Protein AF-A0A3S1HJN3-F1 (afdb_monomer)

Sequence (158 aa):
MSPLPETVPFFSQWETPDMTLDVLADGADVALRRDPLWRGSGAETLDEYAVWAANICGMACLKMILASRGEIVPTIELARRCTLYGGYVVNEGSIKGLIYAPFVSFVKEVFGLRAEVVTNVAMAEIPAIMQRTRFFIASVSSSIRWPEREPPSKGGHL

Solvent-accessible surface area (backbone atoms only — not comparable to full-atom values): 9356 Å² total; per-residue (Å²): 132,80,81,65,80,90,63,54,58,89,53,49,44,41,65,41,76,76,50,60,62,46,29,72,73,63,33,55,75,60,32,48,66,65,43,87,38,43,64,65,24,57,40,93,42,65,68,56,33,33,66,46,43,79,49,33,32,62,33,18,54,47,33,22,56,37,41,56,71,78,42,84,62,35,40,47,48,50,46,55,59,32,31,79,54,55,14,39,50,80,51,98,93,46,64,50,60,73,35,63,70,32,40,39,52,37,42,30,75,76,70,69,41,89,68,82,90,82,77,92,75,53,80,87,50,48,66,64,51,57,72,78,39,94,73,86,88,61,69,35,33,74,49,68,85,41,83,91,54,84,61,96,56,87,33,92,39,80

Structure (mmCIF, N/CA/C/O backbone):
data_AF-A0A3S1HJN3-F1
#
_entry.id   AF-A0A3S1HJN3-F1
#
loop_
_atom_site.group_PDB
_atom_site.id
_atom_site.type_symbol
_atom_site.label_atom_id
_atom_site.label_alt_id
_atom_site.label_comp_id
_atom_site.label_asym_id
_atom_site.label_entity_id
_atom_site.label_seq_id
_atom_site.pdbx_PDB_ins_code
_atom_site.Cartn_x
_atom_site.Cartn_y
_atom_site.Cartn_z
_atom_site.occupancy
_atom_site.B_iso_or_equiv
_atom_site.auth_seq_id
_atom_site.auth_comp_id
_atom_site.auth_asym_id
_atom_site.auth_atom_id
_atom_site.pdbx_PDB_model_num
ATOM 1 N N . MET A 1 1 ? -23.246 8.956 12.177 1.00 40.78 1 MET A N 1
ATOM 2 C CA . MET A 1 1 ? -23.469 8.088 11.003 1.00 40.78 1 MET A CA 1
ATOM 3 C C . MET A 1 1 ? -22.121 7.796 10.381 1.00 40.78 1 MET A C 1
ATOM 5 O O . MET A 1 1 ? -21.438 8.741 10.002 1.00 40.78 1 MET A O 1
ATOM 9 N N . SER A 1 2 ? -21.710 6.528 10.349 1.00 47.97 2 SER A N 1
ATOM 10 C CA . SER A 1 2 ? -20.562 6.104 9.540 1.00 47.97 2 SER A CA 1
ATOM 11 C C . SER A 1 2 ? -20.916 6.307 8.061 1.00 47.97 2 SER A C 1
ATOM 13 O O . SER A 1 2 ? -22.070 6.069 7.698 1.00 47.97 2 SER A O 1
ATOM 15 N N . PRO A 1 3 ? -19.999 6.818 7.225 1.00 47.72 3 PRO A N 1
ATOM 16 C CA . PRO A 1 3 ? -20.290 7.037 5.813 1.00 47.72 3 PRO A CA 1
ATOM 17 C C . PRO A 1 3 ? -20.661 5.719 5.120 1.00 47.72 3 PRO A C 1
ATOM 19 O O . PRO A 1 3 ? -20.151 4.658 5.483 1.00 47.72 3 PRO A O 1
ATOM 22 N N . LEU A 1 4 ? -21.552 5.793 4.127 1.00 50.00 4 LEU A N 1
ATOM 23 C CA . LEU A 1 4 ? -21.862 4.655 3.264 1.00 50.00 4 LEU A CA 1
ATOM 24 C C . LEU A 1 4 ? -20.599 4.258 2.463 1.00 50.00 4 LEU A C 1
ATOM 26 O O . LEU A 1 4 ? -19.808 5.146 2.113 1.00 50.00 4 LEU A O 1
ATOM 30 N N . PRO A 1 5 ? -20.404 2.958 2.158 1.00 54.31 5 PRO A N 1
ATOM 31 C CA . PRO A 1 5 ? -19.236 2.448 1.429 1.00 54.31 5 PRO A CA 1
ATOM 32 C C . PRO A 1 5 ? -18.936 3.180 0.109 1.00 54.31 5 PRO A C 1
ATOM 34 O O . PRO A 1 5 ? -17.782 3.271 -0.288 1.00 54.31 5 PRO A O 1
ATOM 37 N N . GLU A 1 6 ? -19.954 3.767 -0.527 1.00 56.19 6 GLU A N 1
ATOM 38 C CA . GLU A 1 6 ? -19.870 4.483 -1.812 1.00 56.19 6 GLU A CA 1
ATOM 39 C C . GLU A 1 6 ? -19.053 5.793 -1.786 1.00 56.19 6 GLU A C 1
ATOM 41 O O . GLU A 1 6 ? -18.887 6.433 -2.820 1.00 56.19 6 GLU A O 1
ATOM 46 N N . THR A 1 7 ? -18.527 6.221 -0.632 1.00 77.19 7 THR A N 1
ATOM 47 C CA . THR A 1 7 ? -17.821 7.514 -0.496 1.00 77.19 7 THR A CA 1
ATOM 48 C C . THR A 1 7 ? -16.292 7.442 -0.530 1.00 77.19 7 THR A C 1
ATOM 50 O O . THR A 1 7 ? -15.641 8.488 -0.573 1.00 77.19 7 THR A O 1
ATOM 53 N N . VAL A 1 8 ? -15.695 6.246 -0.485 1.00 87.56 8 VAL A N 1
ATOM 54 C CA . VAL A 1 8 ? -14.231 6.100 -0.511 1.00 87.56 8 VAL A CA 1
ATOM 55 C C . VAL A 1 8 ? -13.790 5.778 -1.940 1.00 87.56 8 VAL A C 1
ATOM 57 O O . VAL A 1 8 ? -14.164 4.725 -2.455 1.00 87.56 8 VAL A O 1
ATOM 60 N N . PRO A 1 9 ? -13.010 6.652 -2.601 1.00 92.69 9 PRO A N 1
ATOM 61 C CA . PRO A 1 9 ? -12.532 6.380 -3.951 1.00 92.69 9 PRO A CA 1
ATOM 62 C C . PRO A 1 9 ? -11.583 5.183 -3.941 1.00 92.69 9 PRO A C 1
ATOM 64 O O . PRO A 1 9 ? -10.754 5.055 -3.040 1.00 92.69 9 PRO A O 1
ATOM 67 N N . PHE A 1 10 ? -11.690 4.330 -4.956 1.00 93.31 10 PHE A N 1
ATOM 68 C CA . PHE A 1 10 ? -10.800 3.189 -5.118 1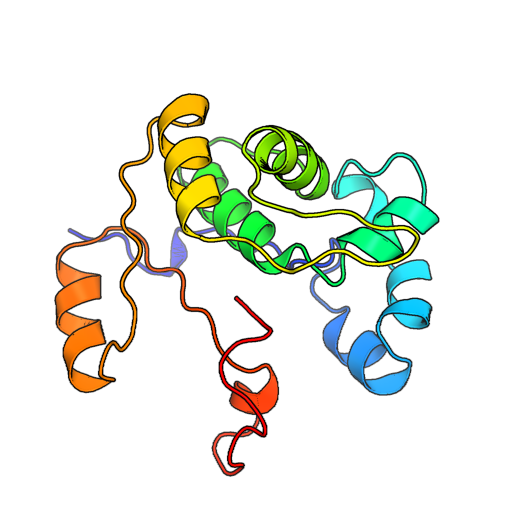.00 93.31 10 PHE A CA 1
ATOM 69 C C . PHE A 1 10 ? -9.496 3.606 -5.803 1.00 93.31 10 PHE A C 1
ATOM 71 O O . PHE A 1 10 ? -9.513 4.220 -6.869 1.00 93.31 10 PHE A O 1
ATOM 78 N N . PHE A 1 11 ? -8.372 3.214 -5.207 1.00 95.12 11 PHE A N 1
ATOM 79 C CA . PHE A 1 11 ? -7.054 3.260 -5.829 1.00 95.12 11 PHE A CA 1
ATOM 80 C C . PHE A 1 11 ? -6.401 1.893 -5.661 1.00 95.12 11 PHE A C 1
ATOM 82 O O . PHE A 1 11 ? -6.265 1.398 -4.541 1.00 95.12 11 PHE A O 1
ATOM 89 N N . SER A 1 12 ? -5.991 1.294 -6.774 1.00 94.00 12 SER A N 1
ATOM 90 C CA . SER A 1 12 ? -5.214 0.060 -6.751 1.00 94.00 12 SER A CA 1
ATOM 91 C C . SER A 1 12 ? -3.781 0.348 -6.277 1.00 94.00 12 SER A C 1
ATOM 93 O O . SER A 1 12 ? -3.271 1.461 -6.423 1.00 94.00 12 SER A O 1
ATOM 95 N N . GLN A 1 13 ? -3.125 -0.655 -5.680 1.00 92.25 13 GLN A N 1
ATOM 96 C CA . GLN A 1 13 ? -1.686 -0.579 -5.378 1.00 92.25 13 GLN A CA 1
ATOM 97 C C . GLN A 1 13 ? -0.828 -0.504 -6.645 1.00 92.25 13 GLN A C 1
ATOM 99 O O . GLN A 1 13 ? 0.330 -0.098 -6.593 1.00 92.25 13 GLN A O 1
ATOM 104 N N . TRP A 1 14 ? -1.418 -0.917 -7.762 1.00 95.06 14 TRP A N 1
ATOM 105 C CA . TRP A 1 14 ? -0.924 -0.695 -9.105 1.00 95.06 14 TRP A CA 1
ATOM 106 C C . TRP A 1 14 ? -1.713 0.469 -9.689 1.00 95.06 14 TRP A C 1
ATOM 108 O O . TRP A 1 14 ? -2.924 0.543 -9.496 1.00 95.06 14 TRP A O 1
ATOM 118 N N . GLU A 1 15 ? -1.062 1.398 -10.376 1.00 95.56 15 GLU A N 1
ATOM 119 C CA . GLU A 1 15 ? -1.762 2.602 -10.837 1.00 95.56 15 GLU A CA 1
ATOM 120 C C . GLU A 1 15 ? -2.858 2.275 -11.859 1.00 95.56 15 GLU A C 1
ATOM 122 O O . GLU A 1 15 ? -3.879 2.962 -11.893 1.00 95.56 15 GLU A O 1
ATOM 127 N N . THR A 1 16 ? -2.711 1.184 -12.617 1.00 96.00 16 THR A N 1
ATOM 128 C CA . THR A 1 16 ? -3.808 0.619 -13.410 1.00 96.00 16 THR A CA 1
ATOM 129 C C . THR A 1 16 ? -4.640 -0.372 -12.569 1.00 96.00 16 THR A C 1
ATOM 131 O O . THR A 1 16 ? -4.107 -1.386 -12.108 1.00 96.00 16 THR A O 1
ATOM 134 N N . PRO A 1 17 ? -5.958 -0.138 -12.368 1.00 93.00 17 PRO A N 1
ATOM 135 C CA . PRO A 1 17 ? -6.829 -1.015 -11.571 1.00 93.00 17 PRO A CA 1
ATOM 136 C C . PRO A 1 17 ? -6.872 -2.481 -12.022 1.00 93.00 17 PRO A C 1
ATOM 138 O O . PRO A 1 17 ? -6.946 -3.385 -11.190 1.00 93.00 17 PRO A O 1
ATOM 141 N N . ASP A 1 18 ? -6.775 -2.719 -13.330 1.00 92.00 18 ASP A N 1
ATOM 142 C CA . ASP A 1 18 ? -7.016 -4.032 -13.938 1.00 92.00 18 ASP A CA 1
ATOM 143 C C . ASP A 1 18 ? -5.758 -4.917 -14.049 1.00 92.00 18 ASP A C 1
ATOM 145 O O . ASP A 1 18 ? -5.798 -5.987 -14.652 1.00 92.00 18 ASP A O 1
ATOM 149 N N . MET A 1 19 ? -4.647 -4.541 -13.401 1.00 93.81 19 MET A N 1
ATOM 150 C CA . MET A 1 19 ? -3.375 -5.288 -13.460 1.00 93.81 19 MET A CA 1
ATOM 151 C C . MET A 1 19 ? -3.417 -6.679 -12.798 1.00 93.81 19 MET A C 1
ATOM 153 O O . MET A 1 19 ? -2.460 -7.441 -12.913 1.00 93.81 19 MET A O 1
ATOM 157 N N . THR A 1 20 ? -4.507 -7.046 -12.112 1.00 90.12 20 THR A N 1
ATOM 158 C CA . THR A 1 20 ? -4.604 -8.312 -11.357 1.00 90.12 20 THR A CA 1
ATOM 159 C C . THR A 1 20 ? -4.360 -9.539 -12.228 1.00 90.12 20 THR A C 1
ATOM 161 O O . THR A 1 20 ? -3.605 -10.422 -11.823 1.00 90.12 20 THR A O 1
ATOM 164 N N . LEU A 1 21 ? -4.994 -9.616 -13.401 1.00 90.56 21 LEU A N 1
ATOM 165 C CA . LEU A 1 21 ? -4.874 -10.791 -14.268 1.00 90.56 21 LEU A CA 1
ATOM 166 C C . LEU A 1 21 ? -3.464 -10.913 -14.845 1.00 90.56 21 LEU A C 1
ATOM 168 O O . LEU A 1 21 ? -2.888 -11.996 -14.792 1.00 90.56 21 LEU A O 1
ATOM 172 N N . ASP A 1 22 ? -2.886 -9.801 -15.295 1.00 92.81 22 ASP A N 1
ATOM 173 C CA . ASP A 1 22 ? -1.520 -9.762 -15.818 1.00 92.81 22 ASP A CA 1
ATOM 174 C C . ASP A 1 22 ? -0.500 -10.172 -14.751 1.00 92.81 22 ASP A C 1
ATOM 176 O O . ASP A 1 22 ? 0.391 -10.973 -15.019 1.00 92.81 22 ASP A O 1
ATOM 180 N N . VAL A 1 23 ? -0.649 -9.679 -13.517 1.00 91.94 23 VAL A N 1
ATOM 181 C CA . VAL A 1 23 ? 0.238 -10.041 -12.400 1.00 91.94 23 VAL A CA 1
ATOM 182 C C . VAL A 1 23 ? 0.099 -11.516 -12.021 1.00 91.94 23 VAL A C 1
ATOM 184 O O . VAL A 1 23 ? 1.097 -12.147 -11.675 1.00 91.94 23 VAL A O 1
ATOM 187 N N . LEU A 1 24 ? -1.108 -12.086 -12.081 1.00 88.62 24 LEU A N 1
ATOM 188 C CA . LEU A 1 24 ? -1.319 -13.514 -11.828 1.00 88.62 24 LEU A CA 1
ATOM 189 C C . LEU A 1 24 ? -0.751 -14.398 -12.945 1.00 88.62 24 LEU A C 1
ATOM 191 O O . LEU A 1 24 ? -0.267 -15.489 -12.651 1.00 88.62 24 LEU A O 1
ATOM 195 N N . ALA A 1 25 ? -0.827 -13.947 -14.198 1.00 92.19 25 ALA A N 1
ATOM 196 C CA . ALA A 1 25 ? -0.356 -14.694 -15.359 1.00 92.19 25 ALA A CA 1
ATOM 197 C C . ALA A 1 25 ? 1.173 -14.645 -15.504 1.00 92.19 25 ALA A C 1
ATOM 199 O O . ALA A 1 25 ? 1.809 -15.688 -15.645 1.00 92.19 25 ALA A O 1
ATOM 200 N N . ASP A 1 26 ? 1.757 -13.448 -15.419 1.00 92.31 26 ASP A N 1
ATOM 201 C CA . ASP A 1 26 ? 3.160 -13.203 -15.772 1.00 92.31 26 ASP A CA 1
ATOM 202 C C . ASP A 1 26 ? 4.062 -12.952 -14.554 1.00 92.31 26 ASP A C 1
ATOM 204 O O . ASP A 1 26 ? 5.287 -12.895 -14.677 1.00 92.31 26 ASP A O 1
ATOM 208 N N . GLY A 1 27 ? 3.476 -12.791 -13.366 1.00 90.25 27 GLY A N 1
ATOM 209 C CA . GLY A 1 27 ? 4.184 -12.366 -12.162 1.00 90.25 27 GLY A CA 1
ATOM 210 C C . GLY A 1 27 ? 4.376 -10.847 -12.085 1.00 90.25 27 GLY A C 1
ATOM 211 O O . GLY A 1 27 ? 4.412 -10.131 -13.088 1.00 90.25 27 GLY A O 1
ATOM 212 N N . ALA A 1 28 ? 4.516 -10.336 -10.857 1.00 88.25 28 ALA A N 1
ATOM 213 C CA . ALA A 1 28 ? 4.563 -8.896 -10.590 1.00 88.25 28 ALA A CA 1
ATOM 214 C C . ALA A 1 28 ? 5.746 -8.179 -11.271 1.00 88.25 28 ALA A C 1
ATOM 216 O O . ALA A 1 28 ? 5.553 -7.102 -11.825 1.00 88.25 28 ALA A O 1
ATOM 217 N N . ASP A 1 29 ? 6.944 -8.776 -11.277 1.00 85.31 29 ASP A N 1
ATOM 218 C CA . ASP A 1 29 ? 8.138 -8.152 -11.875 1.00 85.31 29 ASP A CA 1
ATOM 219 C C . ASP A 1 29 ? 7.977 -7.896 -13.383 1.00 85.31 29 ASP A C 1
ATOM 221 O O . ASP A 1 29 ? 8.408 -6.863 -13.891 1.00 85.31 29 ASP A O 1
ATOM 225 N N . VAL A 1 30 ? 7.291 -8.794 -14.095 1.00 91.38 30 VAL A N 1
ATOM 226 C CA . VAL A 1 30 ? 7.071 -8.675 -15.542 1.00 91.38 30 VAL A CA 1
ATOM 227 C C . VAL A 1 30 ? 5.860 -7.797 -15.842 1.00 91.38 30 VAL A C 1
ATOM 229 O O . VAL A 1 30 ? 5.951 -6.868 -16.646 1.00 91.38 30 VAL A O 1
ATOM 232 N N . ALA A 1 31 ? 4.724 -8.063 -15.195 1.00 94.19 31 ALA A N 1
ATOM 233 C CA . ALA A 1 31 ? 3.471 -7.376 -15.485 1.00 94.19 31 ALA A CA 1
ATOM 234 C C . ALA A 1 31 ? 3.543 -5.874 -15.174 1.00 94.19 31 ALA A C 1
ATOM 236 O O . ALA A 1 31 ? 3.135 -5.054 -15.994 1.00 94.19 31 ALA A O 1
ATOM 237 N N . LEU A 1 32 ? 4.113 -5.487 -14.028 1.00 93.69 32 LEU A N 1
ATOM 238 C CA . LEU A 1 32 ? 4.113 -4.089 -13.573 1.00 93.69 32 LEU A CA 1
ATOM 239 C C . LEU A 1 32 ? 4.990 -3.178 -14.433 1.00 93.69 32 LEU A C 1
ATOM 241 O O . LEU A 1 32 ? 4.741 -1.978 -14.512 1.00 93.69 32 LEU A O 1
ATOM 245 N N . ARG A 1 33 ? 5.950 -3.742 -15.170 1.00 94.81 33 ARG A N 1
ATOM 246 C CA . ARG A 1 33 ? 6.728 -3.007 -16.179 1.00 94.81 33 ARG A CA 1
ATOM 247 C C . ARG A 1 33 ? 5.885 -2.572 -17.381 1.00 94.81 33 ARG A C 1
ATOM 249 O O . ARG A 1 33 ? 6.318 -1.727 -18.158 1.00 94.81 33 ARG A O 1
ATOM 256 N N . ARG A 1 34 ? 4.689 -3.134 -17.549 1.00 95.06 34 ARG A N 1
ATOM 257 C CA . ARG A 1 34 ? 3.750 -2.783 -18.620 1.00 95.06 34 ARG A CA 1
ATOM 258 C C . ARG A 1 34 ? 2.574 -1.945 -18.132 1.00 95.06 34 ARG A C 1
ATOM 260 O O . ARG A 1 34 ? 1.725 -1.609 -18.949 1.00 95.06 34 ARG A O 1
ATOM 267 N N . ASP A 1 35 ? 2.522 -1.595 -16.844 1.00 96.69 35 ASP A N 1
ATOM 268 C CA . ASP A 1 35 ? 1.454 -0.754 -16.307 1.00 96.69 35 ASP A CA 1
ATOM 269 C C . ASP A 1 35 ? 1.484 0.627 -16.991 1.00 96.69 35 ASP A C 1
ATOM 271 O O . ASP A 1 35 ? 2.447 1.375 -16.807 1.00 96.69 35 ASP A O 1
ATOM 275 N N . PRO A 1 36 ? 0.466 1.009 -17.782 1.00 96.56 36 PRO A N 1
ATOM 276 C CA . PRO A 1 36 ? 0.491 2.257 -18.541 1.00 96.56 36 PRO A CA 1
ATOM 277 C C . PRO A 1 36 ? 0.405 3.510 -17.659 1.00 96.56 36 PRO A C 1
ATOM 279 O O . PRO A 1 36 ? 0.817 4.591 -18.088 1.00 96.56 36 PRO A O 1
ATOM 282 N N . LEU A 1 37 ? -0.111 3.382 -16.434 1.00 97.06 37 LEU A N 1
ATOM 283 C CA . LEU A 1 37 ? -0.359 4.491 -15.515 1.00 97.06 37 LEU A CA 1
ATOM 284 C C . LEU A 1 37 ? 0.722 4.632 -14.441 1.00 97.06 37 LEU A C 1
ATOM 286 O O . LEU A 1 37 ? 0.593 5.496 -13.575 1.00 97.06 37 LEU A O 1
ATOM 290 N N . TRP A 1 38 ? 1.816 3.864 -14.518 1.00 97.25 38 TRP A N 1
ATOM 291 C CA . TRP A 1 38 ? 2.865 3.811 -13.492 1.00 97.25 38 TRP A CA 1
ATOM 292 C C . TRP A 1 38 ? 3.352 5.183 -13.007 1.00 97.25 38 TRP A C 1
ATOM 294 O O . TRP A 1 38 ? 3.642 5.353 -11.826 1.00 97.25 38 TRP A O 1
ATOM 304 N N . ARG A 1 39 ? 3.403 6.196 -13.882 1.00 97.25 39 ARG A N 1
ATOM 305 C CA . ARG A 1 39 ? 3.838 7.561 -13.528 1.00 97.25 39 ARG A CA 1
ATOM 306 C C . ARG A 1 39 ? 2.941 8.232 -12.483 1.00 97.25 39 ARG A C 1
ATOM 308 O O . ARG A 1 39 ? 3.426 9.066 -11.726 1.00 97.25 39 ARG A O 1
ATOM 315 N N . GLY A 1 40 ? 1.665 7.849 -12.399 1.00 96.94 40 GLY A N 1
ATOM 316 C CA . GLY A 1 40 ? 0.722 8.341 -11.386 1.00 96.94 40 GLY A CA 1
ATOM 317 C C . GLY A 1 40 ? 1.122 7.983 -9.951 1.00 96.94 40 GLY A C 1
ATOM 318 O O . GLY A 1 40 ? 0.718 8.658 -9.003 1.00 96.94 40 GLY A O 1
ATOM 319 N N . SER A 1 41 ? 1.987 6.979 -9.788 1.00 97.19 41 SER A N 1
ATOM 320 C CA . SER A 1 41 ? 2.504 6.560 -8.486 1.00 97.19 41 SER A CA 1
ATOM 321 C C . SER A 1 41 ? 3.487 7.558 -7.881 1.00 97.19 41 SER A C 1
ATOM 323 O O . SER A 1 41 ? 3.701 7.532 -6.668 1.00 97.19 41 SER A O 1
ATOM 325 N N . GLY A 1 42 ? 4.068 8.442 -8.699 1.00 97.44 42 GLY A N 1
ATOM 326 C CA . GLY A 1 42 ? 5.156 9.331 -8.298 1.00 97.44 42 GLY A CA 1
ATOM 327 C C . GLY A 1 42 ? 6.541 8.677 -8.329 1.00 97.44 42 GLY A C 1
ATOM 328 O O . GLY A 1 42 ? 7.471 9.257 -7.769 1.00 97.44 42 GLY A O 1
ATOM 329 N N . ALA A 1 43 ? 6.684 7.497 -8.946 1.00 96.56 43 ALA A N 1
ATOM 330 C CA . ALA A 1 43 ? 7.990 6.946 -9.310 1.00 96.56 43 ALA A CA 1
ATOM 331 C C . ALA A 1 43 ? 8.691 7.809 -10.370 1.00 96.56 43 ALA A C 1
ATOM 333 O O . ALA A 1 43 ? 8.067 8.329 -11.296 1.00 96.56 43 ALA A O 1
ATOM 334 N N . GLU A 1 44 ? 10.010 7.894 -10.260 1.00 95.81 44 GLU A N 1
ATOM 335 C CA . GLU A 1 44 ? 10.909 8.554 -11.204 1.00 95.81 44 GLU A CA 1
ATOM 336 C C . GLU A 1 44 ? 11.225 7.644 -12.394 1.00 95.81 44 GLU A C 1
ATOM 338 O O . GLU A 1 44 ? 11.385 8.107 -13.525 1.00 95.81 44 GLU A O 1
ATOM 343 N N . THR A 1 45 ? 11.276 6.332 -12.152 1.00 95.56 45 THR A N 1
ATOM 344 C CA . THR A 1 45 ? 11.584 5.325 -13.171 1.00 95.56 45 THR A CA 1
ATOM 345 C C . THR A 1 45 ? 10.619 4.148 -13.116 1.00 95.56 45 THR A C 1
ATOM 347 O O . THR A 1 45 ? 10.011 3.852 -12.088 1.00 95.56 45 THR A O 1
ATOM 350 N N . LEU A 1 46 ? 10.507 3.433 -14.235 1.00 94.44 46 LEU A N 1
ATOM 351 C CA . LEU A 1 46 ? 9.723 2.202 -14.298 1.00 94.44 46 LEU A CA 1
ATOM 352 C C . LEU A 1 46 ? 10.301 1.102 -13.391 1.00 94.44 46 LEU A C 1
ATOM 354 O O . LEU A 1 46 ? 9.543 0.316 -12.831 1.00 94.44 46 LEU A O 1
ATOM 358 N N . ASP A 1 47 ? 11.625 1.065 -13.221 1.00 91.81 47 ASP A N 1
ATOM 359 C CA . ASP A 1 47 ? 12.290 0.138 -12.300 1.00 91.81 47 ASP A CA 1
ATOM 360 C C . ASP A 1 47 ? 11.908 0.423 -10.846 1.00 91.81 47 ASP A C 1
ATOM 362 O O . ASP A 1 47 ? 11.541 -0.494 -10.112 1.00 91.81 47 ASP A O 1
ATOM 366 N N . GLU A 1 48 ? 11.920 1.698 -10.443 1.00 92.81 48 GLU A N 1
ATOM 367 C CA . GLU A 1 48 ? 11.436 2.106 -9.123 1.00 92.81 48 GLU A CA 1
ATOM 368 C C . GLU A 1 48 ? 9.972 1.698 -8.933 1.00 92.81 48 GLU A C 1
ATOM 370 O O . GLU A 1 48 ? 9.623 1.115 -7.904 1.00 92.81 48 GLU A O 1
ATOM 375 N N . TYR A 1 49 ? 9.125 1.954 -9.937 1.00 95.44 49 TYR A N 1
ATOM 376 C CA . TYR A 1 49 ? 7.725 1.555 -9.888 1.00 95.44 49 TYR A CA 1
ATOM 377 C C . TYR A 1 49 ? 7.569 0.051 -9.666 1.00 95.44 49 TYR A C 1
ATOM 379 O O . TYR A 1 49 ? 6.891 -0.341 -8.724 1.00 95.44 49 TYR A O 1
ATOM 387 N N . ALA A 1 50 ? 8.214 -0.789 -10.479 1.00 91.94 50 ALA A N 1
ATOM 388 C CA . ALA A 1 50 ? 8.074 -2.242 -10.388 1.00 91.94 50 ALA A CA 1
ATOM 389 C C . ALA A 1 50 ? 8.476 -2.784 -9.002 1.00 91.94 50 ALA A C 1
ATOM 391 O O . ALA A 1 50 ? 7.793 -3.651 -8.454 1.00 91.94 50 ALA A O 1
ATOM 392 N N . VAL A 1 51 ? 9.532 -2.227 -8.395 1.00 90.56 51 VAL A N 1
ATOM 393 C CA . VAL A 1 51 ? 9.997 -2.615 -7.053 1.00 90.56 51 VAL A CA 1
ATOM 394 C C . VAL A 1 51 ? 8.996 -2.206 -5.967 1.00 90.56 51 VAL A C 1
ATOM 396 O O . VAL A 1 51 ? 8.646 -3.009 -5.093 1.00 90.56 51 VAL A O 1
ATOM 399 N N . TRP A 1 52 ? 8.504 -0.966 -6.004 1.00 93.50 52 TRP A N 1
ATOM 400 C CA . TRP A 1 52 ? 7.575 -0.467 -4.989 1.00 93.50 52 TRP A CA 1
ATOM 401 C C . TRP A 1 52 ? 6.162 -1.019 -5.147 1.00 93.50 52 TRP A C 1
ATOM 403 O O . TRP A 1 52 ? 5.543 -1.391 -4.153 1.00 93.50 52 TRP A O 1
ATOM 413 N N . ALA A 1 53 ? 5.646 -1.109 -6.368 1.00 92.06 53 ALA A N 1
ATOM 414 C CA . ALA A 1 53 ? 4.259 -1.453 -6.668 1.00 92.06 53 ALA A CA 1
ATOM 415 C C . ALA A 1 53 ? 3.841 -2.837 -6.138 1.00 92.06 53 ALA A C 1
ATOM 417 O O . ALA A 1 53 ? 2.667 -3.053 -5.844 1.00 92.06 53 ALA A O 1
ATOM 418 N N . ALA A 1 54 ? 4.785 -3.756 -5.915 1.00 85.81 54 ALA A N 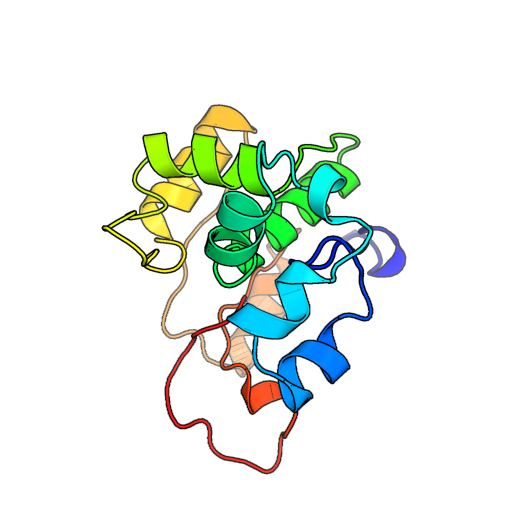1
ATOM 419 C CA . ALA A 1 54 ? 4.527 -5.036 -5.251 1.00 85.81 54 ALA A CA 1
ATOM 420 C C . ALA A 1 54 ? 4.320 -4.926 -3.722 1.00 85.81 54 ALA A C 1
ATOM 422 O O . ALA A 1 54 ? 3.723 -5.813 -3.116 1.00 85.81 54 ALA A O 1
ATOM 423 N N . ASN A 1 55 ? 4.776 -3.839 -3.093 1.00 89.81 55 ASN A N 1
ATOM 424 C CA . ASN A 1 55 ? 4.936 -3.709 -1.640 1.00 89.81 55 ASN A CA 1
ATOM 425 C C . ASN A 1 55 ? 4.121 -2.560 -1.009 1.00 89.81 55 ASN A C 1
ATOM 427 O O . ASN A 1 55 ? 4.141 -2.396 0.209 1.00 89.81 55 ASN A O 1
ATOM 431 N N . ILE A 1 56 ? 3.388 -1.776 -1.808 1.00 93.94 56 ILE A N 1
ATOM 432 C CA . ILE A 1 56 ? 2.713 -0.533 -1.378 1.00 93.94 56 ILE A CA 1
ATOM 433 C C . ILE A 1 56 ? 1.198 -0.653 -1.155 1.00 93.94 56 ILE A C 1
ATOM 435 O O . ILE A 1 56 ? 0.525 0.373 -1.060 1.00 93.94 56 ILE A O 1
ATOM 439 N N . CYS A 1 57 ? 0.646 -1.865 -1.016 1.00 93.56 57 CYS A N 1
ATOM 440 C CA . CYS A 1 57 ? -0.785 -2.072 -0.721 1.00 93.56 57 CYS A CA 1
ATOM 441 C C . CYS A 1 57 ? -1.291 -1.189 0.434 1.00 93.56 57 CYS A C 1
ATOM 443 O O . CYS A 1 57 ? -2.281 -0.478 0.289 1.00 93.56 57 CYS A O 1
ATOM 445 N N . GLY A 1 58 ? -0.539 -1.102 1.534 1.00 95.56 58 GLY A N 1
ATOM 446 C CA . GLY A 1 58 ? -0.902 -0.238 2.661 1.00 95.56 58 GLY A CA 1
ATOM 447 C C . GLY A 1 58 ? -0.886 1.264 2.353 1.00 95.56 58 GLY A C 1
ATOM 448 O O . GLY A 1 58 ? -1.674 2.015 2.927 1.00 95.56 58 GLY A O 1
ATOM 449 N N . MET A 1 59 ? -0.032 1.724 1.431 1.00 97.75 59 MET A N 1
ATOM 450 C CA . MET A 1 59 ? -0.057 3.123 0.979 1.00 97.75 59 MET A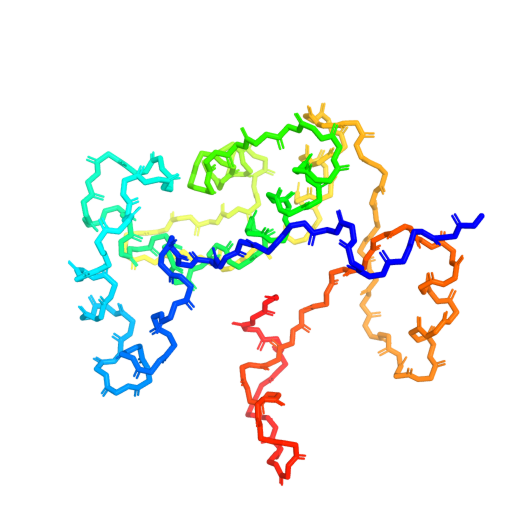 CA 1
ATOM 451 C C . MET A 1 59 ? -1.227 3.391 0.037 1.00 97.75 59 MET A C 1
ATOM 453 O O . MET A 1 59 ? -1.770 4.490 0.074 1.00 97.75 59 MET A O 1
ATOM 457 N N . ALA A 1 60 ? -1.662 2.404 -0.750 1.00 97.12 60 ALA A N 1
ATOM 458 C CA . ALA A 1 60 ? -2.899 2.513 -1.518 1.00 97.12 60 ALA A CA 1
ATOM 459 C C . ALA A 1 60 ? -4.109 2.662 -0.581 1.00 97.12 60 ALA A C 1
ATOM 461 O O . ALA A 1 60 ? -4.924 3.565 -0.774 1.00 97.12 60 ALA A O 1
ATOM 462 N N . CYS A 1 61 ? -4.169 1.885 0.511 1.00 96.94 61 CYS A N 1
ATOM 463 C CA . CYS A 1 61 ? -5.176 2.076 1.560 1.00 96.94 61 CYS A CA 1
ATOM 464 C C . CYS A 1 61 ? -5.136 3.494 2.150 1.00 96.94 61 CYS A C 1
ATOM 466 O O . CYS A 1 61 ? -6.176 4.140 2.287 1.00 96.94 61 CYS A O 1
ATOM 468 N N . LEU A 1 62 ? -3.942 4.008 2.466 1.00 97.81 62 LEU A N 1
ATOM 469 C CA . LEU A 1 62 ? -3.789 5.377 2.961 1.00 97.81 62 LEU A CA 1
ATOM 470 C C . LEU A 1 62 ? -4.244 6.414 1.921 1.00 97.81 62 LEU A C 1
ATOM 472 O O . LEU A 1 62 ? -4.979 7.329 2.278 1.00 97.81 62 LEU A O 1
ATOM 476 N N . LYS A 1 63 ? -3.874 6.258 0.644 1.00 98.19 63 LYS A N 1
ATOM 477 C CA . LYS A 1 63 ? -4.296 7.132 -0.464 1.00 98.19 63 LYS A CA 1
ATOM 478 C C . LYS A 1 63 ? -5.819 7.198 -0.568 1.00 98.19 63 LYS A C 1
ATOM 480 O O . LYS A 1 63 ? -6.361 8.294 -0.650 1.00 98.19 63 LYS A O 1
ATOM 485 N N . MET A 1 64 ? -6.517 6.063 -0.472 1.00 97.44 64 MET A N 1
ATOM 486 C CA . MET A 1 64 ? -7.988 6.017 -0.449 1.00 97.44 64 MET A CA 1
ATOM 487 C C . MET A 1 64 ? -8.575 6.781 0.752 1.00 97.44 64 MET A C 1
ATOM 489 O O . MET A 1 64 ? -9.509 7.574 0.600 1.00 97.44 64 MET A O 1
ATOM 493 N N . ILE A 1 65 ? -7.994 6.607 1.946 1.00 96.25 65 ILE A N 1
ATOM 494 C CA . ILE A 1 65 ? -8.408 7.332 3.159 1.00 96.25 65 ILE A CA 1
ATOM 495 C C . ILE A 1 65 ? -8.206 8.843 2.997 1.00 96.25 65 ILE A C 1
ATOM 497 O O . ILE A 1 65 ? -9.116 9.613 3.309 1.00 96.25 65 ILE A O 1
ATOM 501 N N . LEU A 1 66 ? -7.044 9.284 2.511 1.00 97.00 66 LEU A N 1
ATOM 502 C CA . LEU A 1 66 ? -6.747 10.703 2.291 1.00 97.00 66 LEU A CA 1
ATOM 503 C C . LEU A 1 66 ? -7.649 11.302 1.209 1.00 97.00 66 LEU A C 1
ATOM 505 O O . LEU A 1 66 ? -8.212 12.380 1.404 1.00 97.00 66 LEU A O 1
ATOM 509 N N . ALA A 1 67 ? -7.893 10.566 0.127 1.00 96.50 67 ALA A N 1
ATOM 510 C CA . ALA A 1 67 ? -8.736 11.030 -0.964 1.00 96.50 67 ALA A CA 1
ATOM 511 C C . ALA A 1 67 ? -10.192 11.218 -0.517 1.00 96.50 67 ALA A C 1
ATOM 513 O O . ALA A 1 67 ? -10.820 12.210 -0.877 1.00 96.50 67 ALA A O 1
ATOM 514 N N . SER A 1 68 ? -10.701 10.361 0.378 1.00 95.00 68 SER A N 1
ATOM 515 C CA . SER A 1 68 ? -12.016 10.561 1.013 1.00 95.00 68 SER A CA 1
ATOM 516 C C . SER A 1 68 ? -12.102 11.822 1.897 1.00 95.00 68 SER A C 1
ATOM 518 O O . SER A 1 68 ? -13.190 12.235 2.303 1.00 95.00 68 SER A O 1
ATOM 520 N N . ARG A 1 69 ? -10.955 12.438 2.218 1.00 92.69 69 ARG A N 1
ATOM 521 C CA . ARG A 1 69 ? -10.820 13.711 2.946 1.00 92.69 69 ARG A CA 1
ATOM 522 C C . ARG A 1 69 ? -10.484 14.889 2.020 1.00 92.69 69 ARG A C 1
ATOM 524 O O . ARG A 1 69 ? -10.297 15.992 2.524 1.00 92.69 69 ARG A O 1
ATOM 531 N N . GLY A 1 70 ? -10.425 14.672 0.704 1.00 94.56 70 GLY A N 1
ATOM 532 C CA . GLY A 1 70 ? -10.115 15.699 -0.294 1.00 94.56 70 GLY A CA 1
ATOM 533 C C . GLY A 1 70 ? -8.625 15.881 -0.604 1.00 94.56 70 GLY A C 1
ATOM 534 O O . GLY A 1 70 ? -8.273 16.859 -1.256 1.00 94.56 70 GLY A O 1
ATOM 535 N N . GLU A 1 71 ? -7.751 14.971 -0.164 1.00 96.00 71 GLU A N 1
ATOM 536 C CA . GLU A 1 71 ? -6.304 15.032 -0.413 1.00 96.00 71 GLU A CA 1
ATOM 537 C C . GLU A 1 71 ? -5.837 13.814 -1.221 1.00 96.00 71 GLU A C 1
ATOM 539 O O . GLU A 1 71 ? -6.053 12.676 -0.817 1.00 96.00 71 GLU A O 1
ATOM 544 N N . ILE A 1 72 ? -5.165 14.030 -2.353 1.00 96.31 72 ILE A N 1
ATOM 545 C CA . ILE A 1 72 ? -4.581 12.948 -3.158 1.00 96.31 72 ILE A CA 1
ATOM 546 C C . ILE A 1 72 ? -3.066 13.106 -3.152 1.00 96.31 72 ILE A C 1
ATOM 548 O O . ILE A 1 72 ? -2.545 14.137 -3.571 1.00 96.31 72 ILE A O 1
ATOM 552 N N . VAL A 1 73 ? -2.369 12.060 -2.710 1.00 97.88 73 VAL A N 1
ATOM 553 C CA . VAL A 1 73 ? -0.905 11.977 -2.718 1.00 97.88 73 VAL A CA 1
ATOM 554 C C . VAL A 1 73 ? -0.489 10.746 -3.534 1.00 97.88 73 VAL A C 1
ATOM 556 O O . VAL A 1 73 ? -1.095 9.682 -3.356 1.00 97.88 73 VAL A O 1
ATOM 559 N N . PRO A 1 74 ? 0.510 10.852 -4.429 1.00 98.25 74 PRO A N 1
ATOM 560 C CA . PRO A 1 74 ? 1.052 9.709 -5.157 1.00 98.25 74 PRO A CA 1
ATOM 561 C C . PRO A 1 74 ? 1.513 8.575 -4.226 1.00 98.25 74 PRO A C 1
ATOM 563 O O . PRO A 1 74 ? 2.083 8.800 -3.156 1.00 98.25 74 PRO A O 1
ATOM 566 N N . THR A 1 75 ? 1.259 7.331 -4.629 1.00 98.00 75 THR A N 1
ATOM 567 C CA . THR A 1 75 ? 1.386 6.154 -3.754 1.00 98.00 75 THR A CA 1
ATOM 568 C C . THR A 1 75 ? 2.836 5.883 -3.329 1.00 98.00 75 THR A C 1
ATOM 570 O O . THR A 1 75 ? 3.096 5.572 -2.165 1.00 98.00 75 THR A O 1
ATOM 573 N N . ILE A 1 76 ? 3.800 6.048 -4.240 1.00 97.44 76 ILE A N 1
ATOM 574 C CA . ILE A 1 76 ? 5.234 5.882 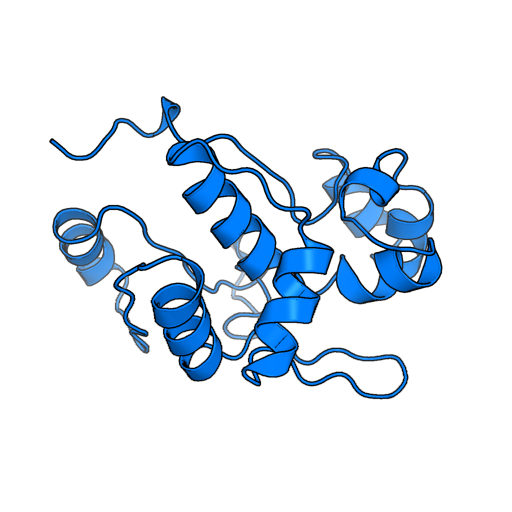-3.948 1.00 97.44 76 ILE A CA 1
ATOM 575 C C . ILE A 1 76 ? 5.770 7.076 -3.165 1.00 97.44 76 ILE A C 1
ATOM 577 O O . ILE A 1 76 ? 6.642 6.914 -2.316 1.00 97.44 76 ILE A O 1
ATOM 581 N N . GLU A 1 77 ? 5.211 8.270 -3.352 1.00 97.81 77 GLU A N 1
ATOM 582 C CA . GLU A 1 77 ? 5.544 9.405 -2.495 1.00 97.81 77 GLU A CA 1
ATOM 583 C C . GLU A 1 77 ? 5.138 9.147 -1.034 1.00 97.81 77 GLU A C 1
ATOM 585 O O . GLU A 1 77 ? 5.948 9.356 -0.128 1.00 97.81 77 GLU A O 1
ATOM 590 N N . LEU A 1 78 ? 3.937 8.608 -0.793 1.00 98.38 78 LEU A N 1
ATOM 591 C CA . LEU A 1 78 ? 3.530 8.159 0.543 1.00 98.38 78 LEU A CA 1
ATOM 592 C C . LEU A 1 78 ? 4.494 7.106 1.102 1.00 98.38 78 LEU A C 1
ATOM 594 O O . LEU A 1 78 ? 4.883 7.195 2.267 1.00 98.38 78 LEU A O 1
ATOM 598 N N . ALA A 1 79 ? 4.921 6.150 0.274 1.00 97.38 79 ALA A N 1
ATOM 599 C CA . ALA A 1 79 ? 5.856 5.106 0.679 1.00 97.38 79 ALA A CA 1
ATOM 600 C C . ALA A 1 79 ? 7.228 5.677 1.076 1.00 97.38 79 ALA A C 1
ATOM 602 O O . ALA A 1 79 ? 7.742 5.353 2.149 1.00 97.38 79 ALA A O 1
ATOM 603 N N . ARG A 1 80 ? 7.788 6.594 0.273 1.00 96.38 80 ARG A N 1
ATOM 604 C CA . ARG A 1 80 ? 9.046 7.299 0.570 1.00 96.38 80 ARG A CA 1
ATOM 605 C C . ARG A 1 80 ? 8.954 8.069 1.885 1.00 96.38 80 ARG A C 1
ATOM 607 O O . ARG A 1 80 ? 9.800 7.888 2.756 1.00 96.38 80 ARG A O 1
ATOM 614 N N . ARG A 1 81 ? 7.889 8.853 2.087 1.00 97.81 81 ARG A N 1
ATOM 615 C CA . ARG A 1 81 ? 7.664 9.586 3.346 1.00 97.81 81 ARG A CA 1
ATOM 616 C C . ARG A 1 81 ? 7.521 8.632 4.539 1.00 97.81 81 ARG A C 1
ATOM 618 O O . ARG A 1 81 ? 8.141 8.856 5.570 1.00 97.81 81 ARG A O 1
ATOM 625 N N . CYS A 1 82 ? 6.771 7.539 4.392 1.00 98.12 82 CYS A N 1
ATOM 626 C CA . CYS A 1 82 ? 6.600 6.527 5.438 1.00 98.12 82 CYS A CA 1
ATOM 627 C C . CYS A 1 82 ? 7.915 5.796 5.770 1.00 98.12 82 CYS A C 1
ATOM 629 O O . CYS A 1 82 ? 8.153 5.417 6.917 1.00 98.12 82 CYS A O 1
ATOM 631 N N . THR A 1 83 ? 8.810 5.646 4.790 1.00 97.00 83 THR A N 1
ATOM 632 C CA . THR A 1 83 ? 10.140 5.044 4.974 1.00 97.00 83 THR A CA 1
ATOM 633 C C . THR A 1 83 ? 10.998 5.867 5.935 1.00 97.00 83 THR A C 1
ATOM 635 O O . THR A 1 83 ? 11.681 5.288 6.774 1.00 97.00 83 THR A O 1
ATOM 638 N N . LEU A 1 84 ? 10.894 7.203 5.904 1.00 96.94 84 LEU A N 1
ATOM 639 C CA . LEU A 1 84 ? 11.595 8.098 6.842 1.00 96.94 84 LEU A CA 1
ATOM 640 C C . LEU A 1 84 ? 11.188 7.873 8.307 1.00 96.94 84 LEU A C 1
ATOM 642 O O . LEU A 1 84 ? 11.954 8.176 9.215 1.00 96.94 84 LEU A O 1
ATOM 646 N N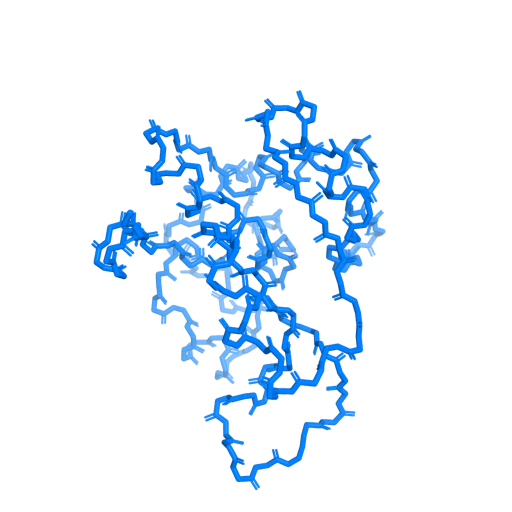 . TYR A 1 85 ? 10.001 7.306 8.532 1.00 97.75 85 TYR A N 1
ATOM 647 C CA . TYR A 1 85 ? 9.497 6.926 9.851 1.00 97.75 85 TYR A CA 1
ATOM 648 C C . TYR A 1 85 ? 9.869 5.491 10.250 1.00 97.75 85 TYR A C 1
ATOM 650 O O . TYR A 1 85 ? 9.555 5.067 11.359 1.00 97.75 85 TYR A O 1
ATOM 658 N N . GLY A 1 86 ? 10.510 4.727 9.360 1.00 96.75 86 GLY A N 1
ATOM 659 C CA . GLY A 1 86 ? 10.763 3.296 9.530 1.00 96.75 86 GLY A CA 1
ATOM 660 C C . GLY A 1 86 ? 9.588 2.403 9.117 1.00 96.75 86 GLY A C 1
ATOM 661 O O . GLY A 1 86 ? 9.549 1.237 9.496 1.00 96.75 86 GLY A O 1
ATOM 662 N N . GLY A 1 87 ? 8.613 2.926 8.363 1.00 96.62 87 GLY A N 1
ATOM 663 C CA . GLY A 1 87 ? 7.468 2.154 7.860 1.00 96.62 87 GLY A CA 1
ATOM 664 C C . GLY A 1 87 ? 7.822 1.137 6.780 1.00 96.62 87 GLY A C 1
ATOM 665 O O . GLY A 1 87 ? 7.093 0.165 6.602 1.00 96.62 87 GLY A O 1
ATOM 666 N N . TYR A 1 88 ? 8.959 1.316 6.115 1.00 95.88 88 TYR A N 1
ATOM 667 C CA . TYR A 1 88 ? 9.522 0.359 5.172 1.00 95.88 88 TYR A CA 1
ATOM 668 C C . TYR A 1 88 ? 11.011 0.189 5.436 1.00 95.88 88 TYR A C 1
ATOM 670 O O . TYR A 1 88 ? 11.696 1.125 5.848 1.00 95.88 88 TYR A O 1
ATOM 678 N N . VAL A 1 89 ? 11.512 -1.013 5.158 1.00 92.31 89 VAL A N 1
ATOM 679 C CA . VAL A 1 89 ? 12.948 -1.300 5.117 1.00 92.31 89 VAL A CA 1
ATOM 680 C C . VAL A 1 89 ? 13.285 -1.697 3.692 1.00 92.31 89 VAL A C 1
ATOM 682 O O . VAL A 1 89 ? 12.841 -2.747 3.221 1.00 92.31 89 VAL A O 1
ATOM 685 N N . VAL A 1 90 ? 14.054 -0.843 3.025 1.00 89.94 90 VAL A N 1
ATOM 686 C CA . VAL A 1 90 ? 14.523 -1.048 1.654 1.00 89.94 90 VAL A CA 1
ATOM 687 C C . VAL A 1 90 ? 15.926 -1.645 1.717 1.00 89.94 90 VAL A C 1
ATOM 689 O O . VAL A 1 90 ? 16.826 -1.049 2.302 1.00 89.94 90 VAL A O 1
ATOM 692 N N . ASN A 1 91 ? 16.101 -2.825 1.133 1.00 85.19 91 ASN A N 1
ATOM 693 C CA . ASN A 1 91 ? 17.399 -3.452 0.890 1.00 85.19 91 ASN A CA 1
ATOM 694 C C . ASN A 1 91 ? 17.627 -3.532 -0.625 1.00 85.19 91 ASN A C 1
ATOM 696 O O . ASN A 1 91 ? 16.687 -3.344 -1.398 1.00 85.19 91 ASN A O 1
ATOM 700 N N . GLU A 1 92 ? 18.849 -3.848 -1.058 1.00 76.19 92 GLU A N 1
ATOM 701 C CA . GLU A 1 92 ? 19.181 -4.029 -2.479 1.00 76.19 92 GLU A CA 1
ATOM 702 C C . GLU A 1 92 ? 18.213 -5.025 -3.151 1.00 76.19 92 GLU A C 1
ATOM 704 O O . GLU A 1 92 ? 18.283 -6.234 -2.940 1.00 76.19 92 GLU A O 1
ATOM 709 N N . GLY A 1 93 ? 17.253 -4.498 -3.917 1.00 68.94 93 GLY A N 1
ATOM 710 C CA . GLY A 1 93 ? 16.259 -5.276 -4.660 1.00 68.94 93 GLY A CA 1
ATOM 711 C C . GLY A 1 93 ? 15.068 -5.823 -3.861 1.00 68.94 93 GLY A C 1
ATOM 712 O O . GLY A 1 93 ? 14.265 -6.555 -4.433 1.00 68.94 93 GLY A O 1
ATOM 713 N N . SER A 1 94 ? 14.900 -5.499 -2.571 1.00 79.50 94 SER A N 1
ATOM 714 C CA . SER A 1 94 ? 13.718 -5.944 -1.812 1.00 79.50 94 SER A CA 1
ATOM 715 C C . SER A 1 94 ? 13.225 -4.925 -0.793 1.00 79.50 94 SER A C 1
ATOM 717 O O . SER A 1 94 ? 13.998 -4.232 -0.135 1.00 79.50 94 SER A O 1
ATOM 719 N N . ILE A 1 95 ? 11.907 -4.875 -0.624 1.00 86.62 95 ILE A N 1
ATOM 720 C CA . ILE A 1 95 ? 11.243 -4.039 0.370 1.00 86.62 95 ILE A CA 1
ATOM 721 C C . ILE A 1 95 ? 10.540 -4.973 1.343 1.00 86.62 95 ILE A C 1
ATOM 723 O O . ILE A 1 95 ? 9.736 -5.812 0.942 1.00 86.62 95 ILE A O 1
ATOM 727 N N . LYS A 1 96 ? 10.833 -4.841 2.638 1.00 82.56 96 LYS A N 1
ATOM 728 C CA . LYS A 1 96 ? 10.003 -5.491 3.656 1.00 82.56 96 LYS A CA 1
ATOM 729 C C . LYS A 1 96 ? 8.677 -4.743 3.717 1.00 82.56 96 LYS A C 1
ATOM 731 O O . LYS A 1 96 ? 8.692 -3.518 3.831 1.00 82.56 96 LYS A O 1
ATOM 736 N N . GLY A 1 97 ? 7.568 -5.480 3.627 1.00 80.62 97 GLY A N 1
ATOM 737 C CA . GLY A 1 97 ? 6.216 -4.922 3.676 1.00 80.62 97 GLY A CA 1
ATOM 738 C C . GLY A 1 97 ? 5.984 -3.997 4.877 1.00 80.62 97 GLY A C 1
ATOM 739 O O . GLY A 1 97 ? 6.763 -3.982 5.830 1.00 80.62 97 GLY A O 1
ATOM 740 N N . LEU A 1 98 ? 4.902 -3.222 4.811 1.00 92.69 98 LEU A N 1
ATOM 741 C CA . LEU A 1 98 ? 4.616 -2.131 5.742 1.00 92.69 98 LEU A CA 1
ATOM 742 C C . LEU A 1 98 ? 4.740 -2.540 7.222 1.00 92.69 98 LEU A C 1
ATOM 744 O O . LEU A 1 98 ? 4.048 -3.443 7.691 1.00 92.69 98 LEU A O 1
ATOM 748 N N . ILE A 1 99 ? 5.564 -1.815 7.979 1.00 93.94 99 ILE A N 1
ATOM 749 C CA . ILE A 1 99 ? 5.724 -1.994 9.425 1.00 93.94 99 ILE A CA 1
ATOM 750 C C . ILE A 1 99 ? 4.697 -1.117 10.155 1.00 93.94 99 ILE A C 1
ATOM 752 O O . ILE A 1 99 ? 4.723 0.112 10.070 1.00 93.94 99 ILE A O 1
ATOM 756 N N . TYR A 1 100 ? 3.779 -1.749 10.892 1.00 94.19 100 TYR A N 1
ATOM 757 C CA . TYR A 1 100 ? 2.553 -1.089 11.363 1.00 94.19 100 TYR A CA 1
ATOM 758 C C . TYR A 1 100 ? 2.761 -0.019 12.438 1.00 94.19 100 TYR A C 1
ATOM 760 O O . TYR A 1 100 ? 2.113 1.022 12.387 1.00 94.19 100 TYR A O 1
ATOM 768 N N . ALA A 1 101 ? 3.644 -0.242 13.415 1.00 95.50 101 ALA A N 1
ATOM 769 C CA . ALA A 1 101 ? 3.860 0.746 14.476 1.00 95.50 101 ALA A CA 1
ATOM 770 C C . ALA A 1 101 ? 4.465 2.063 13.931 1.00 95.50 101 ALA A C 1
ATOM 772 O O . ALA A 1 101 ? 3.876 3.118 14.172 1.00 95.50 101 ALA A O 1
ATOM 773 N N . PRO A 1 102 ? 5.541 2.034 13.119 1.00 97.25 102 PRO A N 1
ATOM 774 C CA . PRO A 1 102 ? 6.016 3.203 12.378 1.00 97.25 102 PRO A CA 1
ATOM 775 C C . PRO A 1 102 ? 4.960 3.855 11.483 1.00 97.25 102 PRO A C 1
ATOM 777 O O . PRO A 1 102 ? 4.855 5.079 11.445 1.00 97.25 102 PRO A O 1
ATOM 780 N N . PHE A 1 103 ? 4.143 3.053 10.793 1.00 97.56 103 PHE A N 1
ATOM 781 C CA . PHE A 1 103 ? 3.042 3.564 9.978 1.00 97.56 103 PHE A CA 1
ATOM 782 C C . PHE A 1 103 ? 2.035 4.376 10.801 1.00 97.56 103 PHE A C 1
ATOM 784 O O . PHE A 1 103 ? 1.630 5.454 10.371 1.00 97.56 103 PHE A O 1
ATOM 791 N N . VAL A 1 104 ? 1.665 3.906 11.997 1.00 98.00 104 VAL A N 1
ATOM 792 C CA . VAL A 1 104 ? 0.766 4.641 12.901 1.00 98.00 104 VAL A CA 1
ATOM 793 C C . VAL A 1 104 ? 1.371 5.981 13.327 1.00 98.00 104 VAL A C 1
ATOM 795 O O . VAL A 1 104 ? 0.668 6.994 13.305 1.00 98.00 104 VAL A O 1
ATOM 798 N N . SER A 1 105 ? 2.665 6.019 13.660 1.00 98.12 105 SER A N 1
ATOM 799 C CA . SER A 1 105 ? 3.361 7.279 13.962 1.00 98.12 105 SER A CA 1
ATOM 800 C C . SER A 1 105 ? 3.348 8.231 12.762 1.00 98.12 105 SER A C 1
ATOM 802 O O . SER A 1 105 ? 2.966 9.392 12.902 1.00 98.12 105 SER A O 1
ATOM 804 N N . PHE A 1 106 ? 3.659 7.719 11.568 1.00 98.50 106 PHE A N 1
ATOM 805 C CA . PHE A 1 106 ? 3.655 8.480 10.319 1.00 98.50 106 PHE A CA 1
ATOM 806 C C . PHE A 1 106 ? 2.293 9.124 10.028 1.00 98.50 106 PHE A C 1
ATOM 808 O O . PHE A 1 106 ? 2.213 10.333 9.814 1.00 98.50 106 PHE A O 1
ATOM 815 N N . VAL A 1 107 ? 1.200 8.353 10.057 1.00 98.31 107 VAL A N 1
ATOM 816 C CA . VAL A 1 107 ? -0.127 8.899 9.721 1.00 98.31 107 VAL A CA 1
ATOM 817 C C . VAL A 1 107 ? -0.634 9.900 10.757 1.00 98.31 107 VAL A C 1
ATOM 819 O O . VAL A 1 107 ? -1.374 10.827 10.412 1.00 98.31 107 VAL A O 1
ATOM 822 N N . LYS A 1 108 ? -0.211 9.745 12.016 1.00 98.12 108 LYS A N 1
ATOM 823 C CA . LYS A 1 108 ? -0.518 10.686 13.091 1.00 98.12 108 LYS A CA 1
ATOM 824 C C . LYS A 1 108 ? 0.201 12.011 12.901 1.00 98.12 108 LYS A C 1
ATOM 826 O O . LYS A 1 108 ? -0.447 13.051 12.967 1.00 98.12 108 LYS A O 1
ATOM 831 N N . GLU A 1 109 ? 1.508 11.977 12.683 1.00 98.31 109 GLU A N 1
ATOM 832 C CA . GLU A 1 109 ? 2.323 13.189 12.603 1.00 98.31 109 GLU A CA 1
ATOM 833 C C . GLU A 1 109 ? 2.116 13.951 11.294 1.00 98.31 109 GLU A C 1
ATOM 835 O O . GLU A 1 109 ? 1.998 15.172 11.317 1.00 98.31 109 GLU A O 1
ATOM 840 N N . VAL A 1 110 ? 2.012 13.246 10.164 1.00 98.25 110 VAL A N 1
ATOM 841 C CA . VAL A 1 110 ? 1.964 13.882 8.838 1.00 98.25 110 VAL A CA 1
ATOM 842 C C . VAL A 1 110 ? 0.544 14.269 8.427 1.00 98.25 110 VAL A C 1
ATOM 844 O O . VAL A 1 110 ? 0.351 15.312 7.810 1.00 98.25 110 VAL A O 1
ATOM 847 N N . PHE A 1 111 ? -0.465 13.467 8.788 1.00 97.44 111 PHE A N 1
ATOM 848 C CA . PHE A 1 111 ? -1.847 13.656 8.314 1.00 97.44 111 PHE A CA 1
ATOM 849 C C . PHE A 1 111 ? -2.873 13.889 9.434 1.00 97.44 111 PHE A C 1
ATOM 851 O O . PHE A 1 111 ? -4.083 13.970 9.163 1.00 97.44 111 PHE A O 1
ATOM 858 N N . GLY A 1 112 ? -2.420 13.953 10.692 1.00 96.69 112 GLY A N 1
ATOM 859 C CA . GLY A 1 112 ? -3.278 14.144 11.863 1.00 96.69 112 GLY A CA 1
ATOM 860 C C . GLY A 1 112 ? -4.244 12.984 12.126 1.00 96.69 112 GLY A C 1
ATOM 861 O O . GLY A 1 112 ? -5.273 13.180 12.776 1.00 96.69 112 GLY A O 1
ATOM 862 N N . LEU A 1 113 ? -3.970 11.785 11.598 1.00 96.00 113 LEU A N 1
ATOM 863 C CA . LEU A 1 113 ? -4.840 10.619 11.756 1.00 96.00 113 LEU A CA 1
ATOM 864 C C . LEU A 1 113 ? -4.619 9.943 13.11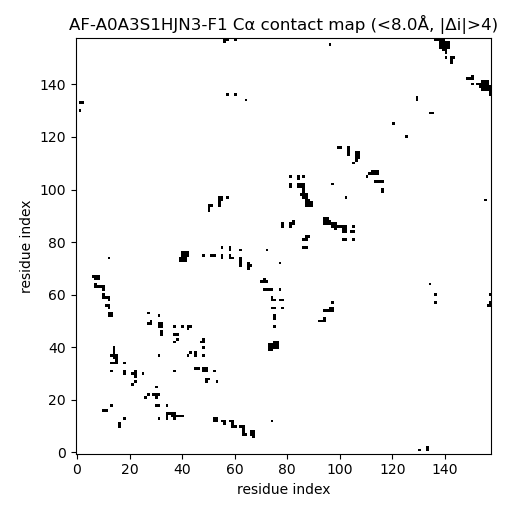3 1.00 96.00 113 LEU A C 1
ATOM 866 O O . LEU A 1 113 ? -3.495 9.681 13.529 1.00 96.00 113 LEU A O 1
ATOM 870 N N . ARG A 1 114 ? -5.709 9.595 13.802 1.00 95.56 114 ARG A N 1
ATOM 871 C CA . ARG A 1 114 ? -5.648 8.707 14.970 1.00 95.56 114 ARG A CA 1
ATOM 872 C C . ARG A 1 114 ? -5.804 7.271 14.487 1.00 95.56 114 ARG A C 1
ATOM 874 O O . ARG A 1 114 ? -6.847 6.935 13.932 1.00 95.56 114 ARG A O 1
ATOM 881 N N . ALA A 1 115 ? -4.780 6.456 14.698 1.00 95.88 115 ALA A N 1
ATOM 882 C CA . ALA A 1 115 ? -4.759 5.053 14.311 1.00 95.88 115 ALA A CA 1
ATOM 883 C C . ALA A 1 115 ? -4.192 4.196 15.449 1.00 95.88 115 ALA A C 1
ATOM 885 O O . ALA A 1 115 ? -3.396 4.675 16.258 1.00 95.88 115 ALA A O 1
ATOM 886 N N . GLU A 1 116 ? -4.604 2.934 15.495 1.00 95.31 116 GLU A N 1
ATOM 887 C CA . GLU A 1 116 ? -4.075 1.916 16.398 1.00 95.31 116 GLU A CA 1
ATOM 888 C C . GLU A 1 116 ? -3.792 0.635 15.610 1.00 95.31 116 GLU A C 1
ATOM 890 O O . GLU A 1 116 ? -4.484 0.332 14.637 1.00 95.31 116 GLU A O 1
ATOM 895 N N . VAL A 1 117 ? -2.769 -0.115 16.026 1.00 94.38 117 VAL A N 1
ATOM 896 C CA . VAL A 1 117 ? -2.513 -1.462 15.507 1.00 94.38 117 VAL A CA 1
ATOM 897 C C . VAL A 1 117 ? -3.174 -2.453 16.449 1.00 94.38 117 VAL A C 1
ATOM 899 O O . VAL A 1 117 ? -2.847 -2.483 17.633 1.00 94.38 117 VAL A O 1
ATOM 902 N N . VAL A 1 118 ? -4.058 -3.292 15.916 1.00 92.19 118 VAL A N 1
ATOM 903 C CA . VAL A 1 118 ? -4.663 -4.397 16.664 1.00 92.19 118 VAL A CA 1
ATOM 904 C C . VAL A 1 118 ? -4.258 -5.702 15.989 1.00 92.19 118 VAL A C 1
ATOM 906 O O . VAL A 1 118 ? -4.454 -5.876 14.788 1.00 92.19 118 VAL A O 1
ATOM 909 N N . THR A 1 119 ? -3.654 -6.612 16.749 1.00 90.31 119 THR A N 1
ATOM 910 C CA . THR A 1 119 ? -3.242 -7.938 16.273 1.00 90.31 119 THR A CA 1
ATOM 911 C C . THR A 1 119 ? -4.093 -9.018 16.927 1.00 90.31 119 THR A C 1
ATOM 913 O O . THR A 1 119 ? -4.717 -8.784 17.957 1.00 90.31 119 THR A O 1
ATOM 916 N N . ASN A 1 120 ? -4.122 -10.211 16.325 1.00 88.19 120 ASN A N 1
ATOM 917 C CA . ASN A 1 120 ? -4.880 -11.364 16.832 1.00 88.19 120 ASN A CA 1
ATOM 918 C C . ASN A 1 120 ? -6.388 -11.099 17.011 1.00 88.19 120 ASN A C 1
ATOM 920 O O . ASN A 1 120 ? -7.007 -11.647 17.916 1.00 88.19 120 ASN A O 1
ATOM 924 N N . VAL A 1 121 ? -6.967 -10.279 16.132 1.00 89.69 121 VAL A N 1
ATOM 925 C CA . VAL A 1 121 ? -8.405 -9.985 16.108 1.00 89.69 121 VAL A CA 1
ATOM 926 C C . VAL A 1 121 ? -9.176 -11.218 15.641 1.00 89.69 121 VAL A C 1
ATOM 928 O O . VAL A 1 121 ? -8.911 -11.736 14.553 1.00 89.69 121 VAL A O 1
ATOM 931 N N . ALA A 1 122 ? -10.147 -11.677 16.428 1.00 90.38 122 ALA A N 1
ATOM 932 C CA . ALA A 1 122 ? -11.071 -12.713 15.989 1.00 90.38 122 ALA A CA 1
ATOM 933 C C . ALA A 1 122 ? -12.100 -12.136 15.004 1.00 90.38 122 ALA A C 1
ATOM 935 O O . ALA A 1 122 ? -12.558 -11.004 15.147 1.00 90.38 122 ALA A O 1
ATOM 936 N N . MET A 1 123 ? -12.539 -12.939 14.027 1.00 88.44 123 MET A N 1
ATOM 937 C CA . MET A 1 123 ? -13.527 -12.506 13.022 1.00 88.44 123 MET A CA 1
ATOM 938 C C . MET A 1 123 ? -14.810 -11.935 13.646 1.00 88.44 123 MET A C 1
ATOM 940 O O . MET A 1 123 ? -15.363 -10.962 13.140 1.00 88.44 123 MET A O 1
ATOM 944 N N . ALA A 1 124 ? -15.257 -12.504 14.770 1.00 93.62 124 ALA A N 1
ATOM 945 C CA . ALA A 1 124 ? -16.445 -12.051 15.492 1.00 93.62 124 ALA A CA 1
ATOM 946 C C . ALA A 1 124 ? -16.296 -10.649 16.120 1.00 93.62 124 ALA A C 1
ATOM 948 O O . ALA A 1 124 ? -17.300 -10.002 16.408 1.00 93.62 124 ALA A O 1
ATOM 949 N N . GLU A 1 125 ? -15.069 -10.159 16.318 1.00 92.88 125 GLU A N 1
ATOM 950 C CA . GLU A 1 125 ? -14.795 -8.844 16.910 1.00 92.88 125 GLU A CA 1
ATOM 951 C C . GLU A 1 125 ? -14.776 -7.720 15.864 1.00 92.88 125 GLU A C 1
ATOM 953 O O . GLU A 1 125 ? -15.003 -6.556 16.203 1.00 92.88 125 GLU A O 1
ATOM 958 N N . ILE A 1 126 ? -14.550 -8.050 14.586 1.00 92.00 126 ILE A N 1
ATOM 959 C CA . ILE A 1 126 ? -14.426 -7.075 13.491 1.00 92.00 126 ILE A CA 1
ATOM 960 C C . ILE A 1 126 ? -15.640 -6.133 13.405 1.00 92.00 126 ILE A C 1
ATOM 962 O O . ILE A 1 126 ? -15.418 -4.921 13.347 1.00 92.00 126 ILE A O 1
ATOM 966 N N . PRO A 1 127 ? -16.908 -6.600 13.467 1.00 93.12 127 PRO A N 1
ATOM 967 C CA . PRO A 1 127 ? -18.059 -5.698 13.418 1.00 93.12 127 PRO A CA 1
ATOM 968 C C . PRO A 1 127 ? -18.046 -4.636 14.525 1.00 93.12 127 PRO A C 1
ATOM 970 O O . PRO A 1 127 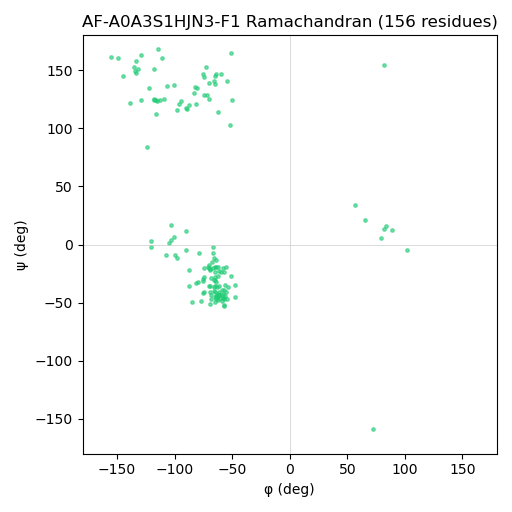? -18.356 -3.475 14.266 1.00 93.12 127 PRO A O 1
ATOM 973 N N . ALA A 1 128 ? -17.638 -5.000 15.744 1.00 92.62 128 ALA A N 1
ATOM 974 C CA . ALA A 1 128 ? -17.551 -4.059 16.860 1.00 92.62 128 ALA A CA 1
ATOM 975 C C . ALA A 1 128 ? -16.422 -3.034 16.660 1.00 92.62 128 ALA A C 1
ATOM 977 O O . ALA A 1 128 ? -16.578 -1.861 17.001 1.00 92.62 128 ALA A O 1
ATOM 978 N N . ILE A 1 129 ? -15.296 -3.447 16.066 1.00 92.19 129 ILE A N 1
ATOM 979 C CA . ILE A 1 129 ? -14.203 -2.537 15.692 1.00 92.19 129 ILE A CA 1
ATOM 980 C C . ILE A 1 129 ? -14.681 -1.544 14.623 1.00 92.19 129 ILE A C 1
ATOM 982 O O . ILE A 1 129 ? -14.495 -0.338 14.772 1.00 92.19 129 ILE A O 1
ATOM 986 N N . MET A 1 130 ? -15.364 -2.024 13.585 1.00 91.38 130 MET A N 1
ATOM 987 C CA . MET A 1 130 ? -15.873 -1.176 12.501 1.00 91.38 130 MET A CA 1
ATOM 988 C C . MET A 1 130 ? -16.950 -0.181 12.959 1.00 91.38 130 MET A C 1
ATOM 990 O O . MET A 1 130 ? -17.138 0.852 12.326 1.00 91.38 130 MET A O 1
ATOM 994 N N . GLN A 1 131 ? -17.653 -0.450 14.063 1.00 91.81 131 GLN A N 1
ATOM 995 C CA . GLN A 1 131 ? -18.611 0.500 14.642 1.00 91.81 131 GLN A CA 1
ATOM 996 C C . GLN A 1 131 ? -17.936 1.678 15.358 1.00 91.81 131 GLN A C 1
ATOM 998 O O . GLN A 1 131 ? -18.521 2.759 15.437 1.00 91.81 131 GLN A O 1
ATOM 1003 N N . ARG A 1 132 ? -16.718 1.488 15.884 1.00 90.88 132 ARG A N 1
ATOM 1004 C CA . ARG A 1 132 ? -15.977 2.519 16.635 1.00 90.88 132 ARG A CA 1
ATOM 1005 C C . ARG A 1 132 ? -14.947 3.273 15.795 1.00 90.88 132 ARG A C 1
ATOM 1007 O O . ARG A 1 132 ? -14.422 4.286 16.254 1.00 90.88 132 ARG A O 1
ATOM 1014 N N . THR A 1 133 ? -14.644 2.802 14.587 1.00 91.19 133 THR A N 1
ATOM 1015 C CA . THR A 1 133 ? -13.689 3.449 13.683 1.00 91.19 133 THR A CA 1
ATOM 1016 C C . THR A 1 133 ? -14.358 3.904 12.393 1.00 91.19 133 THR A C 1
ATOM 1018 O O . THR A 1 133 ? -15.341 3.336 11.930 1.00 91.19 133 THR A O 1
ATOM 1021 N N . ARG A 1 134 ? -13.818 4.966 11.788 1.00 90.19 134 ARG A N 1
ATOM 1022 C CA . ARG A 1 134 ? -14.273 5.421 10.466 1.00 90.19 134 ARG A CA 1
ATOM 1023 C C . ARG A 1 134 ? -13.686 4.579 9.332 1.00 90.19 134 ARG A C 1
ATOM 1025 O O . ARG A 1 134 ? -14.329 4.412 8.305 1.00 90.19 134 ARG A O 1
ATOM 1032 N N . PHE A 1 135 ? -12.466 4.089 9.522 1.00 92.62 135 PHE A N 1
ATOM 1033 C CA . PHE A 1 135 ? -11.736 3.278 8.557 1.00 92.62 135 PHE A CA 1
ATOM 1034 C C . PHE A 1 135 ? -11.158 2.052 9.261 1.00 92.62 135 PHE A C 1
ATOM 1036 O O . PHE A 1 135 ? -10.843 2.099 10.454 1.00 92.62 135 PHE A O 1
ATOM 1043 N N . PHE A 1 136 ? -11.012 0.966 8.511 1.00 92.81 136 PHE A N 1
ATOM 1044 C CA . PHE A 1 136 ? -10.408 -0.281 8.958 1.00 92.81 136 PHE A CA 1
ATOM 1045 C C . PHE A 1 136 ? -9.529 -0.807 7.821 1.00 92.81 136 PHE A C 1
ATOM 1047 O O . PHE A 1 136 ? -10.018 -0.982 6.708 1.00 92.81 136 PHE A O 1
ATOM 1054 N N . ILE A 1 137 ? -8.237 -1.003 8.092 1.00 93.81 137 ILE A N 1
ATOM 1055 C CA . ILE A 1 137 ? -7.289 -1.616 7.155 1.00 93.81 137 ILE A CA 1
ATOM 1056 C C . ILE A 1 137 ? -6.952 -2.995 7.715 1.00 93.81 137 ILE A C 1
ATOM 1058 O O . ILE A 1 137 ? -6.534 -3.101 8.869 1.00 93.81 137 ILE A O 1
ATOM 1062 N N . ALA A 1 138 ? -7.134 -4.037 6.909 1.00 91.69 138 ALA A N 1
ATOM 1063 C CA . ALA A 1 138 ? -6.899 -5.415 7.316 1.00 91.69 138 ALA A CA 1
ATOM 1064 C C . ALA A 1 138 ? -5.707 -5.990 6.558 1.00 91.69 138 ALA A C 1
ATOM 1066 O O . ALA A 1 138 ? -5.727 -6.034 5.337 1.00 91.69 138 ALA A O 1
ATOM 1067 N N . SER A 1 139 ? -4.698 -6.499 7.267 1.00 89.50 139 SER A N 1
ATOM 1068 C CA . SER A 1 139 ? -3.675 -7.313 6.606 1.00 89.50 139 SER A CA 1
ATOM 1069 C C . SER A 1 139 ? -4.169 -8.736 6.433 1.00 89.50 139 SER A C 1
ATOM 1071 O O . SER A 1 139 ? -4.470 -9.420 7.413 1.00 89.50 139 SER A O 1
ATOM 1073 N N . VAL A 1 140 ? -4.228 -9.188 5.186 1.00 88.06 140 VAL A N 1
ATOM 1074 C CA . VAL A 1 140 ? -4.760 -10.495 4.800 1.00 88.06 140 VAL A CA 1
ATOM 1075 C C . VAL A 1 140 ? -3.777 -11.238 3.901 1.00 88.06 140 VAL A C 1
ATOM 1077 O O . VAL A 1 140 ? -2.848 -10.655 3.347 1.00 88.06 140 VAL A O 1
ATOM 1080 N N . SER A 1 141 ? -3.970 -12.549 3.757 1.00 86.50 141 SER A N 1
ATOM 1081 C CA . SER A 1 141 ? -3.284 -13.313 2.712 1.00 86.50 141 SER A CA 1
ATOM 1082 C C . SER A 1 141 ? -3.906 -13.010 1.356 1.00 86.50 141 SER A C 1
ATOM 1084 O O . SER A 1 141 ? -5.127 -12.904 1.242 1.00 86.50 141 SER A O 1
ATOM 1086 N N . SER A 1 142 ? -3.088 -12.965 0.302 1.00 82.75 142 SER A N 1
ATOM 1087 C CA . SER A 1 142 ? -3.584 -12.883 -1.077 1.00 82.75 142 SER A CA 1
ATOM 1088 C C . SER A 1 142 ? -4.514 -14.051 -1.444 1.00 82.75 142 SER A C 1
ATOM 1090 O O . SER A 1 142 ? -5.347 -13.908 -2.342 1.00 82.75 142 SER A O 1
ATOM 1092 N N . SER A 1 143 ? -4.434 -15.161 -0.700 1.00 87.06 143 SER A N 1
ATOM 1093 C CA . SER A 1 143 ? -5.300 -16.336 -0.843 1.00 87.06 143 SER A CA 1
ATOM 1094 C C . SER A 1 143 ? -6.766 -16.076 -0.488 1.00 87.06 143 SER A C 1
ATOM 1096 O O . SER A 1 143 ? -7.604 -16.898 -0.831 1.00 87.06 143 SER A O 1
ATOM 1098 N 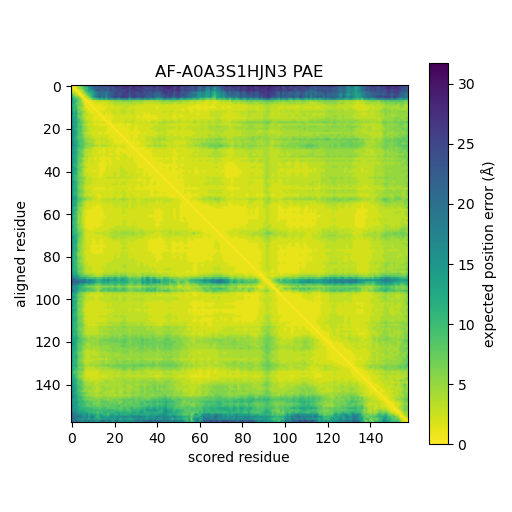N . ILE A 1 144 ? -7.108 -14.932 0.123 1.00 86.62 144 ILE A N 1
ATOM 1099 C CA . ILE A 1 144 ? -8.500 -14.547 0.435 1.00 86.62 144 ILE A CA 1
ATOM 1100 C C . ILE A 1 144 ? -9.424 -14.541 -0.798 1.00 86.62 144 ILE A C 1
ATOM 1102 O O . ILE A 1 144 ? -10.640 -14.637 -0.666 1.00 86.62 144 ILE A O 1
ATOM 1106 N N . ARG A 1 145 ? -8.845 -14.469 -2.005 1.00 85.62 145 ARG A N 1
ATOM 1107 C CA . ARG A 1 145 ? -9.545 -14.595 -3.294 1.00 85.62 145 ARG A CA 1
ATOM 1108 C C . ARG A 1 145 ? -10.168 -15.981 -3.518 1.00 85.62 145 ARG A C 1
ATOM 1110 O O . ARG A 1 145 ? -11.058 -16.100 -4.351 1.00 85.62 145 ARG A O 1
ATOM 1117 N N . TRP A 1 146 ? -9.705 -16.997 -2.788 1.00 88.38 146 TRP A N 1
ATOM 1118 C CA . TRP A 1 146 ? -10.163 -18.386 -2.853 1.00 88.38 146 TRP A CA 1
ATOM 1119 C C . TRP A 1 146 ? -10.620 -18.843 -1.461 1.00 88.38 146 TRP A C 1
ATOM 1121 O O . TRP A 1 146 ? -9.829 -19.438 -0.725 1.00 88.38 146 TRP A O 1
ATOM 1131 N N . PRO A 1 147 ? -11.873 -18.545 -1.064 1.00 85.88 147 PRO A N 1
ATOM 1132 C CA . PRO A 1 147 ? -12.396 -18.842 0.273 1.00 85.88 147 PRO A CA 1
ATOM 1133 C C . PRO A 1 147 ? -12.315 -20.320 0.673 1.00 85.88 147 PRO A C 1
ATOM 1135 O O . PRO A 1 147 ? -12.304 -20.647 1.855 1.00 85.88 147 PRO A O 1
ATOM 1138 N N . GLU A 1 148 ? -12.270 -21.216 -0.308 1.00 90.69 148 GLU A N 1
ATOM 1139 C CA . GLU A 1 148 ? -12.160 -22.660 -0.136 1.00 90.69 148 GLU A CA 1
ATOM 1140 C C . GLU A 1 148 ? -10.737 -23.150 0.181 1.00 90.69 148 GLU A C 1
ATOM 1142 O O . GLU A 1 148 ? -10.551 -24.334 0.466 1.00 90.69 148 GLU A O 1
ATOM 1147 N N . ARG A 1 149 ? -9.724 -22.275 0.118 1.00 87.56 149 ARG A N 1
ATOM 1148 C CA . ARG A 1 149 ? -8.315 -22.630 0.325 1.00 87.56 149 ARG A CA 1
ATOM 1149 C C . ARG A 1 149 ? -7.808 -22.123 1.664 1.00 87.56 149 ARG A C 1
ATOM 1151 O O . ARG A 1 149 ? -8.000 -20.965 2.027 1.00 87.56 149 ARG A O 1
ATOM 1158 N N . GLU A 1 150 ? -7.067 -22.975 2.360 1.00 85.44 150 GLU A N 1
ATOM 1159 C CA . GLU A 1 150 ? -6.328 -22.550 3.542 1.00 85.44 150 GLU A CA 1
ATOM 1160 C C . GLU A 1 150 ? -5.093 -21.732 3.115 1.00 85.44 150 GLU A C 1
ATOM 1162 O O . GLU A 1 150 ? -4.335 -22.170 2.242 1.00 85.44 150 GLU A O 1
ATOM 1167 N N . PRO A 1 151 ? -4.883 -20.524 3.670 1.00 84.31 151 PRO A N 1
ATOM 1168 C CA . PRO A 1 151 ? -3.753 -19.694 3.284 1.00 84.31 151 PRO A CA 1
ATOM 1169 C C . PRO A 1 151 ? -2.433 -20.306 3.785 1.00 84.31 151 PRO A C 1
ATOM 1171 O O . PRO A 1 151 ? -2.352 -20.726 4.939 1.00 84.31 151 PRO A O 1
ATOM 1174 N N . PRO A 1 152 ? -1.355 -20.282 2.981 1.00 82.94 152 PRO A N 1
ATOM 1175 C CA . PRO A 1 152 ? -0.062 -20.842 3.381 1.00 82.94 152 PRO A CA 1
ATOM 1176 C C . PRO A 1 152 ? 0.641 -20.016 4.473 1.00 82.94 152 PRO A C 1
ATOM 1178 O O . PRO A 1 152 ? 1.576 -20.493 5.114 1.00 82.94 152 PRO A O 1
ATOM 1181 N N . SER A 1 153 ? 0.227 -18.762 4.676 1.00 79.06 153 SER A N 1
ATOM 1182 C CA . SER A 1 153 ? 0.784 -17.845 5.672 1.00 79.06 153 SER A CA 1
ATOM 1183 C C . SER A 1 153 ? -0.231 -16.771 6.086 1.00 79.06 153 SER A C 1
ATOM 1185 O O . SER A 1 153 ? -1.219 -16.514 5.392 1.00 79.06 153 SER A O 1
ATOM 1187 N N . LYS A 1 154 ? 0.012 -16.124 7.235 1.00 74.81 154 LYS A N 1
ATOM 1188 C CA . LYS A 1 154 ? -0.746 -14.943 7.681 1.00 74.81 154 LYS A CA 1
ATOM 1189 C C . LYS A 1 154 ? -0.193 -13.678 7.014 1.00 74.81 154 LYS A C 1
ATOM 1191 O O . LYS A 1 154 ? 1.017 -13.468 7.021 1.00 74.81 154 LYS A O 1
ATOM 1196 N N . GLY A 1 155 ? -1.083 -12.808 6.534 1.00 70.31 155 GLY A N 1
ATOM 1197 C CA . GLY A 1 155 ? -0.716 -11.528 5.916 1.00 70.31 155 GLY A CA 1
ATOM 1198 C C . GLY A 1 155 ? -0.095 -11.679 4.523 1.00 70.31 155 GLY A C 1
ATOM 1199 O O . GLY A 1 155 ? -0.287 -12.691 3.852 1.00 70.31 155 GLY A O 1
ATOM 1200 N N . GLY A 1 156 ? 0.648 -10.659 4.090 1.00 60.81 156 GLY A N 1
ATOM 1201 C CA . GLY A 1 156 ? 1.257 -10.589 2.752 1.00 60.81 156 GLY A CA 1
ATOM 1202 C C . GLY A 1 156 ? 0.503 -9.689 1.767 1.00 60.81 156 GLY A C 1
ATOM 1203 O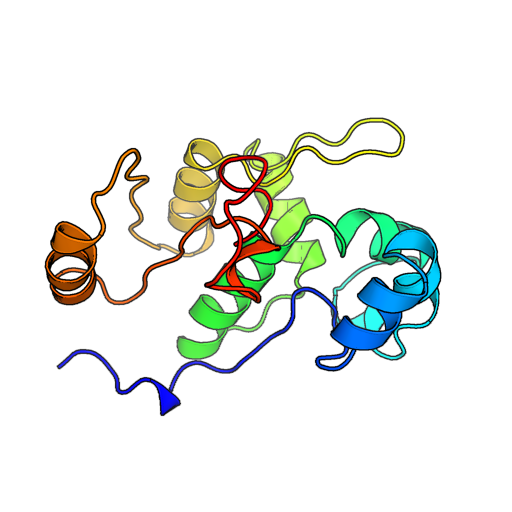 O . GLY A 1 156 ? 0.977 -9.462 0.660 1.00 60.81 156 GLY A O 1
ATOM 1204 N N . HIS A 1 157 ? -0.643 -9.150 2.179 1.00 62.22 157 HIS A N 1
ATOM 1205 C CA . HIS A 1 157 ? -1.417 -8.138 1.469 1.00 62.22 157 HIS A CA 1
ATOM 1206 C C . HIS A 1 157 ? -2.162 -7.255 2.487 1.00 62.22 157 HIS A C 1
ATOM 1208 O O . HIS A 1 157 ? -2.318 -7.647 3.651 1.00 62.22 157 HIS A O 1
ATOM 1214 N N . LEU A 1 158 ? -2.590 -6.068 2.061 1.00 56.31 158 LEU A N 1
ATOM 1215 C CA . LEU A 1 158 ? -3.456 -5.136 2.793 1.00 56.31 158 LEU A CA 1
ATOM 1216 C C . LEU A 1 158 ? -4.617 -4.746 1.880 1.00 56.31 158 LEU A C 1
ATOM 1218 O O . LEU A 1 158 ? -4.333 -4.551 0.677 1.00 56.31 158 LEU A O 1
#

Mean predicted aligned error: 4.82 Å

Foldseek 3Di:
DQDDPVLFDAAALQNDPPLVVVCVVPNLLPSQLVRPRLVQLVDPDSNLSSQRSQAQQVLSLVQRVVVSVVDHDRSVVSVVQLVVLVQWDDDDSHIDHGDVVSVQVSCCPPVVDHDDDDPPDDPVCVVVVVVVDSDDDDFAAPCVVPVPDDGPDGGSHD

Nearest PDB structures (foldseek):
  5y8t-assembly2_B  TM=3.905E-01  e=3.670E+00  Bacillus spizizenii str. W23
  6lg2-assembly1_A  TM=3.454E-01  e=5.571E+00  Corynebacterium glutamicum ATCC 13032

Secondary structure (DSSP, 8-state):
-PPPGGGSPP--SSSSTTTHHHHHHH-HHHHGGG-TTGGGGT-SSHHHHHHHHTT-HHHHHHHHHHHTTT----HHHHHHHHHHTTS-EEETTEEEPPPHHHHHHHHHHHH--------S--GGGHHHHHHH-S-----B-GGGG-TTS--SSS-SB-

pLDDT: mean 90.18, std 10.76, range [40.78, 98.5]

Radius of gyration: 15.84 Å; Cα contacts (8 Å, |Δi|>4): 201; chains: 1; bounding box: 43×38×36 Å